Protein AF-W9T566-F1 (afdb_monomer_lite)

Radius of gyration: 17.73 Å; chains: 1; bounding box: 45×54×32 Å

pLDDT: mean 79.08, std 12.51, range [41.81, 97.88]

Secondary structure (DSSP, 8-state):
----HHHHHTTEEEETTEEEE---S---EEEEEEE-TT--EEEEEEEESSS-GGG-HHHHHHHTSTTTT---STTSSGGGT---GGGTTS--PBPTTSSBTT--S-S---

Structure (mmCIF, N/CA/C/O backbone):
data_AF-W9T566-F1
#
_entry.id   AF-W9T566-F1
#
loop_
_atom_site.group_PDB
_atom_site.id
_atom_site.type_symbol
_atom_site.label_atom_id
_atom_site.label_alt_id
_atom_site.label_comp_id
_atom_site.label_asym_id
_atom_site.label_entity_id
_atom_site.label_seq_id
_atom_site.pdbx_PDB_ins_code
_atom_site.Cartn_x
_atom_site.Cartn_y
_atom_site.Cartn_z
_atom_site.occupancy
_atom_site.B_iso_or_equiv
_atom_site.auth_seq_id
_atom_site.auth_comp_id
_atom_site.auth_asym_id
_atom_site.auth_atom_id
_atom_site.pdbx_PDB_model_num
ATOM 1 N N . MET A 1 1 ? -5.569 5.141 3.269 1.00 59.66 1 MET A N 1
ATOM 2 C CA . MET A 1 1 ? -6.502 5.466 4.374 1.00 59.66 1 MET A CA 1
ATOM 3 C C . MET A 1 1 ? -6.022 6.777 4.964 1.00 59.66 1 MET A C 1
ATOM 5 O O . MET A 1 1 ? -4.830 6.848 5.212 1.00 59.66 1 MET A O 1
ATOM 9 N N . SER A 1 2 ? -6.878 7.792 5.104 1.00 67.38 2 SER A N 1
ATOM 10 C CA . SER A 1 2 ? -6.524 9.069 5.744 1.00 67.38 2 SER A CA 1
ATOM 11 C C . SER A 1 2 ? -6.875 9.033 7.233 1.00 67.38 2 SER A C 1
ATOM 13 O O . SER A 1 2 ? -7.862 8.396 7.606 1.00 67.38 2 SER A O 1
ATOM 15 N N . PHE A 1 3 ? -6.088 9.713 8.066 1.00 83.25 3 PHE A N 1
ATOM 16 C CA . PHE A 1 3 ? -6.287 9.786 9.518 1.00 83.25 3 PHE A CA 1
ATOM 17 C C . PHE A 1 3 ? -6.802 11.157 9.950 1.00 83.25 3 PHE A C 1
ATOM 19 O O . PHE A 1 3 ? -6.546 12.158 9.279 1.00 83.25 3 PHE A O 1
ATOM 26 N N . GLU A 1 4 ? -7.510 11.199 11.079 1.00 86.56 4 GLU A N 1
ATOM 27 C CA . GLU A 1 4 ? -7.949 12.462 11.667 1.00 86.56 4 GLU A CA 1
ATOM 28 C C . GLU A 1 4 ? -6.737 13.278 12.157 1.00 86.56 4 GLU A C 1
ATOM 30 O O . GLU A 1 4 ? -5.805 12.702 12.732 1.00 86.56 4 GLU A O 1
ATOM 35 N N . PRO A 1 5 ? -6.724 14.613 11.979 1.00 86.69 5 PRO A N 1
ATOM 36 C CA . PRO A 1 5 ? -5.594 15.452 12.383 1.00 86.69 5 PRO A CA 1
ATOM 37 C C . PRO A 1 5 ? -5.221 15.314 13.864 1.00 86.69 5 PRO A C 1
ATOM 39 O O . PRO A 1 5 ? -4.037 15.313 14.204 1.00 86.69 5 PRO A O 1
ATOM 42 N N . ASP A 1 6 ? -6.216 15.156 14.739 1.00 89.94 6 ASP A N 1
ATOM 43 C CA . ASP A 1 6 ? -6.002 15.018 16.181 1.00 89.94 6 ASP A CA 1
ATOM 44 C C . ASP A 1 6 ? -5.288 13.701 16.536 1.00 89.94 6 ASP A C 1
ATOM 46 O O . ASP A 1 6 ? -4.401 13.694 17.392 1.00 89.94 6 ASP A O 1
ATOM 50 N N . ASP A 1 7 ? -5.592 12.605 15.832 1.00 88.00 7 ASP A N 1
ATOM 51 C CA . ASP A 1 7 ? -4.938 11.299 16.018 1.00 88.00 7 ASP A CA 1
ATOM 52 C C . ASP A 1 7 ? -3.472 11.331 15.553 1.00 88.00 7 ASP A C 1
ATOM 54 O O . ASP A 1 7 ? -2.584 10.729 16.170 1.00 88.00 7 ASP A O 1
ATOM 58 N N . ILE A 1 8 ? -3.196 12.091 14.487 1.00 84.19 8 ILE A N 1
ATOM 59 C CA . ILE A 1 8 ? -1.837 12.347 13.996 1.00 84.19 8 ILE A CA 1
ATOM 60 C C . ILE A 1 8 ? -1.030 13.113 15.051 1.00 84.19 8 ILE A C 1
ATOM 62 O O . ILE A 1 8 ? 0.086 12.711 15.383 1.00 84.19 8 ILE A O 1
ATOM 66 N N . VAL A 1 9 ? -1.594 14.191 15.611 1.00 88.56 9 VAL A N 1
ATOM 67 C CA . VAL A 1 9 ? -0.947 14.997 16.663 1.00 88.56 9 VAL A CA 1
ATOM 68 C C . VAL A 1 9 ? -0.731 14.179 17.937 1.00 88.56 9 VAL A C 1
ATOM 70 O O . VAL A 1 9 ? 0.319 14.290 18.571 1.00 88.56 9 VAL A O 1
ATOM 73 N N . ALA A 1 10 ? -1.686 13.319 18.292 1.00 89.81 10 ALA A N 1
ATOM 74 C CA . ALA A 1 10 ? -1.564 12.391 19.411 1.00 89.81 10 ALA A CA 1
ATOM 75 C C . ALA A 1 10 ? -0.530 11.272 19.168 1.00 89.81 10 ALA A C 1
ATOM 77 O O . ALA A 1 10 ? -0.161 10.560 20.106 1.00 89.81 10 ALA A O 1
ATOM 78 N N . GLY A 1 11 ? -0.054 11.104 17.929 1.00 87.25 11 GLY A N 1
ATOM 79 C CA . GLY A 1 11 ? 0.953 10.115 17.555 1.00 87.25 11 GLY A CA 1
ATOM 80 C C . GLY A 1 11 ? 0.427 8.678 17.511 1.00 87.25 11 GLY A C 1
ATOM 81 O O . GLY A 1 11 ? 1.221 7.736 17.578 1.00 87.25 11 GLY A O 1
ATOM 82 N N . LYS A 1 12 ? -0.893 8.474 17.420 1.00 91.25 12 LYS A N 1
ATOM 83 C CA . LYS A 1 12 ? -1.522 7.148 17.439 1.00 91.25 12 LYS A CA 1
ATOM 84 C C . LYS A 1 12 ? -2.768 7.134 16.560 1.00 91.25 12 LYS A C 1
ATOM 86 O O . LYS A 1 12 ? -3.700 7.882 16.810 1.00 91.25 12 LYS A O 1
ATOM 91 N N . VAL A 1 13 ? -2.805 6.230 15.585 1.00 89.06 13 VAL A N 1
ATOM 92 C CA . VAL A 1 13 ? -3.872 6.141 14.578 1.00 89.06 13 VAL A CA 1
ATOM 93 C C . VAL A 1 13 ? -4.551 4.777 14.585 1.00 89.06 13 VAL A C 1
ATOM 95 O O . VAL A 1 13 ? -3.942 3.761 14.938 1.00 89.06 13 VAL A O 1
ATOM 98 N N . PHE A 1 14 ? -5.827 4.739 14.202 1.00 89.50 14 PHE A N 1
ATOM 99 C CA . PHE A 1 14 ? -6.548 3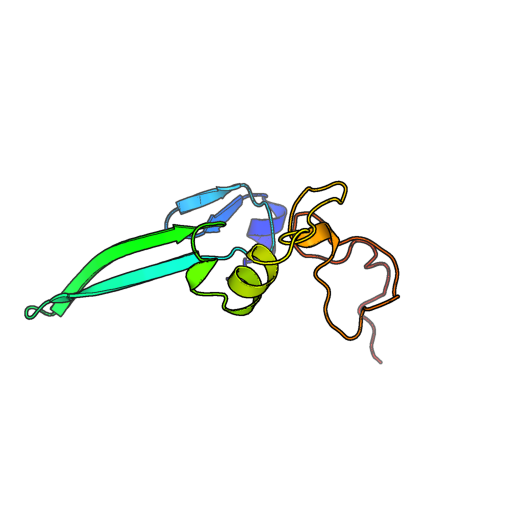.487 13.999 1.00 89.50 14 PHE A CA 1
ATOM 100 C C . PHE A 1 14 ? -6.346 2.999 12.567 1.00 89.50 14 PHE A C 1
ATOM 102 O O . PHE A 1 14 ? -6.825 3.609 11.615 1.00 89.50 14 PHE A O 1
ATOM 109 N N . TYR A 1 15 ? -5.637 1.887 12.413 1.00 87.19 15 TYR A N 1
ATOM 110 C CA . TYR A 1 15 ? -5.224 1.368 11.120 1.00 87.19 15 TYR A CA 1
ATOM 111 C C . TYR A 1 15 ? -5.376 -0.151 11.103 1.00 87.19 15 TYR A C 1
ATOM 113 O O . TYR A 1 15 ? -4.839 -0.851 11.958 1.00 87.19 15 TYR A O 1
ATOM 121 N N . ASN A 1 16 ? -6.135 -0.663 10.130 1.00 86.88 16 ASN A N 1
ATOM 122 C CA . ASN A 1 16 ? -6.425 -2.091 9.979 1.00 86.88 16 ASN A CA 1
ATOM 123 C C . ASN A 1 16 ? -6.922 -2.773 11.259 1.00 86.88 16 ASN A C 1
ATOM 125 O O . ASN A 1 16 ? -6.343 -3.744 11.746 1.00 86.88 16 ASN A O 1
ATOM 129 N N . TYR A 1 17 ? -8.033 -2.260 11.784 1.00 87.81 17 TYR A N 1
ATOM 130 C CA . TYR A 1 17 ? -8.765 -2.840 12.917 1.00 87.81 17 TYR A CA 1
ATOM 131 C C . TYR A 1 17 ? -8.015 -2.819 14.255 1.00 87.81 17 TYR A C 1
ATOM 133 O O . TYR A 1 17 ? -8.486 -3.399 15.233 1.00 87.81 17 TYR A O 1
ATOM 141 N N . VAL A 1 18 ? -6.878 -2.123 14.336 1.00 88.75 18 VAL A N 1
ATOM 142 C CA . VAL A 1 18 ? -6.102 -1.978 15.566 1.00 88.75 18 VAL A CA 1
ATOM 143 C C . VAL A 1 18 ? -5.514 -0.574 15.676 1.00 88.75 18 VAL A C 1
ATOM 145 O O . VAL A 1 18 ? -5.216 0.094 14.689 1.00 88.75 18 VAL A O 1
ATOM 148 N N . TRP A 1 19 ? -5.347 -0.103 16.907 1.00 90.81 19 TRP A N 1
ATOM 149 C CA . TRP A 1 19 ? -4.641 1.143 17.166 1.00 90.81 19 TRP A CA 1
ATOM 150 C C . TRP A 1 19 ? -3.127 0.937 17.113 1.00 90.81 19 TRP A C 1
ATOM 152 O O . TRP A 1 19 ? -2.604 0.074 17.819 1.00 90.81 19 TRP A O 1
ATOM 162 N N . GLN A 1 20 ? -2.419 1.764 16.346 1.00 86.44 20 GLN A N 1
ATOM 163 C CA . GLN A 1 20 ? -0.968 1.676 16.159 1.00 86.44 20 GLN A CA 1
ATOM 164 C C . GLN A 1 20 ? -0.300 3.054 16.281 1.00 86.44 20 GLN A C 1
ATOM 166 O O . GLN A 1 20 ? -0.976 4.072 16.116 1.00 86.44 20 GLN A O 1
ATOM 171 N N . PRO A 1 21 ? 1.010 3.121 16.590 1.00 86.81 21 PRO A N 1
ATOM 172 C CA . PRO A 1 21 ? 1.757 4.371 16.517 1.00 86.81 21 PRO A CA 1
ATOM 173 C C . PRO A 1 21 ? 1.630 5.000 15.131 1.00 86.81 21 PRO A C 1
ATOM 175 O O . PRO A 1 21 ? 1.695 4.305 14.116 1.00 86.81 21 PRO A O 1
ATOM 178 N N . PHE A 1 22 ? 1.455 6.316 15.094 1.00 83.38 22 PHE A N 1
ATOM 179 C CA . PHE A 1 22 ? 1.482 7.056 13.845 1.00 83.38 22 PHE A CA 1
ATOM 180 C C . PHE A 1 22 ? 2.887 6.993 13.248 1.00 83.38 22 PHE A C 1
ATOM 182 O O . PHE A 1 22 ? 3.860 7.413 13.874 1.00 83.38 22 PHE A O 1
ATOM 189 N N . VAL A 1 23 ? 2.973 6.472 12.028 1.00 76.44 23 VAL A N 1
ATOM 190 C CA . VAL A 1 23 ? 4.205 6.469 11.233 1.00 76.44 23 VAL A CA 1
ATOM 191 C C . VAL A 1 23 ? 4.049 7.354 10.001 1.00 76.44 23 VAL A C 1
ATOM 193 O O . VAL A 1 23 ? 4.969 8.104 9.684 1.00 76.44 23 VAL A O 1
ATOM 196 N N . CYS A 1 24 ? 2.868 7.329 9.362 1.00 74.81 24 CYS A N 1
ATOM 197 C CA . CYS A 1 24 ? 2.536 8.169 8.222 1.00 74.81 24 CYS A CA 1
ATOM 198 C C . CYS A 1 24 ? 1.059 8.442 8.004 1.00 74.81 24 CYS A C 1
ATOM 200 O O . CYS A 1 24 ? 0.207 7.749 8.546 1.00 74.81 24 CYS A O 1
ATOM 202 N N . GLU A 1 25 ? 0.775 9.485 7.220 1.00 73.44 25 GLU A N 1
ATOM 203 C CA . GLU A 1 25 ? -0.575 9.928 6.865 1.00 73.44 25 GLU A CA 1
ATOM 204 C C . GLU A 1 25 ? -1.293 8.967 5.933 1.00 73.44 25 GLU A C 1
ATOM 206 O O . GLU A 1 25 ? -2.517 8.869 5.974 1.00 73.44 25 GLU A O 1
ATOM 211 N N . GLU A 1 26 ? -0.526 8.249 5.115 1.00 70.81 26 GLU A N 1
ATOM 212 C CA . GLU A 1 26 ? -1.045 7.265 4.185 1.00 70.81 26 GLU A CA 1
ATOM 213 C C . GLU A 1 26 ? -0.406 5.906 4.426 1.00 70.81 26 GLU A C 1
ATOM 215 O O . GLU A 1 26 ? 0.734 5.648 4.041 1.00 70.81 26 GLU A O 1
ATOM 220 N N . LEU A 1 27 ? -1.184 5.010 5.030 1.00 76.06 27 LEU A N 1
ATOM 221 C CA . LEU A 1 27 ? -0.798 3.619 5.212 1.00 76.06 27 LEU A CA 1
ATOM 222 C C . LEU A 1 27 ? -1.505 2.699 4.207 1.00 76.06 27 LEU A C 1
ATOM 224 O O . LEU A 1 27 ? -2.718 2.803 3.979 1.00 76.06 27 LEU A O 1
ATOM 228 N N . SER A 1 28 ? -0.720 1.801 3.605 1.00 78.75 28 SER A N 1
ATOM 229 C CA . SER A 1 28 ? -1.139 0.869 2.558 1.00 78.75 28 SER A CA 1
ATOM 230 C C . SER A 1 28 ? -1.626 -0.455 3.137 1.00 78.75 28 SER A C 1
ATOM 232 O O . SER A 1 28 ? -0.913 -1.142 3.858 1.00 78.75 28 SER A O 1
ATOM 234 N N . GLY A 1 29 ? -2.820 -0.890 2.764 1.00 83.62 29 GLY A N 1
ATOM 235 C CA . GLY A 1 29 ? -3.294 -2.210 3.148 1.00 83.62 29 GLY A CA 1
ATOM 236 C C . GLY A 1 29 ? -4.449 -2.655 2.283 1.00 83.62 29 GLY A C 1
ATOM 237 O O . GLY A 1 29 ? -5.145 -1.836 1.681 1.00 83.62 29 GLY A O 1
ATOM 238 N N . PHE A 1 30 ? -4.649 -3.962 2.229 1.00 86.88 30 PHE A N 1
ATOM 239 C CA . PHE A 1 30 ? -5.850 -4.534 1.651 1.00 86.88 30 PHE A CA 1
ATOM 240 C C . PHE A 1 30 ? -6.334 -5.690 2.508 1.00 86.88 30 PHE A C 1
ATOM 242 O O . PHE A 1 30 ? -5.569 -6.337 3.228 1.00 86.88 30 PHE A O 1
ATOM 249 N N . SER A 1 31 ? -7.633 -5.925 2.417 1.00 91.06 31 SER A N 1
ATOM 250 C CA . SER A 1 31 ? -8.341 -6.912 3.210 1.00 91.06 31 SER A CA 1
ATOM 251 C C . SER A 1 31 ? -9.293 -7.660 2.296 1.00 91.06 31 SER A C 1
ATOM 253 O O . SER A 1 31 ? -9.949 -7.058 1.445 1.00 91.06 31 SER A O 1
ATOM 255 N N . VAL A 1 32 ? -9.362 -8.973 2.470 1.00 92.25 32 VAL A N 1
ATOM 256 C CA . VAL A 1 32 ? -10.292 -9.843 1.758 1.00 92.25 32 VAL A CA 1
ATOM 257 C C . VAL A 1 32 ? -11.370 -10.275 2.735 1.00 92.25 32 VAL A C 1
ATOM 259 O O . VAL A 1 32 ? -11.079 -10.780 3.824 1.00 92.25 32 VAL A O 1
ATOM 262 N N . PHE A 1 33 ? -12.616 -10.070 2.318 1.00 95.56 33 PHE A N 1
ATOM 263 C CA . PHE A 1 33 ? -13.797 -10.485 3.055 1.00 95.56 33 PHE A CA 1
ATOM 264 C C . PHE A 1 33 ? -14.539 -11.556 2.277 1.00 95.56 33 PHE A C 1
ATOM 266 O O . PHE A 1 33 ? -14.760 -11.418 1.073 1.00 95.56 33 PHE A O 1
ATOM 273 N N . LEU A 1 34 ? -14.952 -12.598 2.984 1.00 97.00 34 LEU A N 1
ATOM 274 C CA . LEU A 1 34 ? -15.851 -13.615 2.467 1.00 97.00 34 LEU A CA 1
ATOM 275 C C . LEU A 1 34 ? -17.232 -13.381 3.073 1.00 97.00 34 LEU A C 1
ATOM 277 O O . LEU A 1 34 ? -17.344 -13.223 4.285 1.00 97.00 34 LEU A O 1
ATOM 281 N N . ARG A 1 35 ? -18.272 -13.375 2.239 1.00 97.44 35 ARG A N 1
ATOM 282 C CA . ARG A 1 35 ? -19.662 -13.461 2.692 1.00 97.44 35 ARG A CA 1
ATOM 283 C C . ARG A 1 35 ? -20.165 -14.875 2.431 1.00 97.44 35 ARG A C 1
ATOM 285 O O . ARG A 1 35 ? -20.017 -15.346 1.304 1.00 97.44 35 ARG A O 1
ATOM 292 N N . ASP A 1 36 ? -20.733 -15.528 3.435 1.00 97.50 36 ASP A N 1
ATOM 293 C CA . ASP A 1 36 ? -21.328 -16.857 3.265 1.00 97.50 36 ASP A CA 1
ATOM 294 C C . ASP A 1 36 ? -22.793 -16.801 2.788 1.00 97.50 36 ASP A C 1
ATOM 296 O O . ASP A 1 36 ? -23.350 -15.735 2.509 1.00 97.50 36 ASP A O 1
ATOM 300 N N . GLU A 1 37 ? -23.421 -17.972 2.661 1.00 97.69 37 GLU A N 1
ATOM 301 C CA . GLU A 1 37 ? -24.819 -18.105 2.236 1.00 97.69 3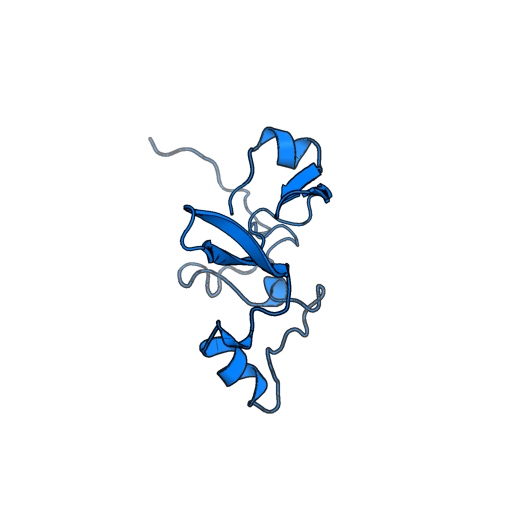7 GLU A CA 1
ATOM 302 C C . GLU A 1 37 ? -25.821 -17.601 3.288 1.00 97.69 37 GLU A C 1
ATO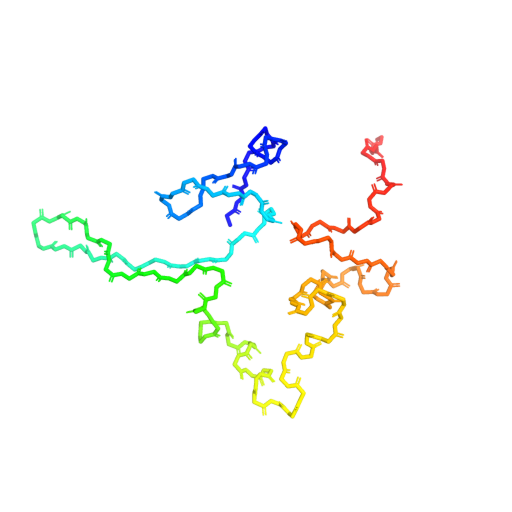M 304 O O . GLU A 1 37 ? -26.942 -17.228 2.938 1.00 97.69 37 GLU A O 1
ATOM 309 N N . GLN A 1 38 ? -25.433 -17.579 4.568 1.00 97.88 38 GLN A N 1
ATOM 310 C CA . GLN A 1 38 ? -26.242 -17.053 5.671 1.00 97.88 38 GLN A CA 1
ATOM 311 C C . GLN A 1 38 ? -26.156 -15.519 5.761 1.00 97.88 38 GLN A C 1
ATOM 313 O O . GLN A 1 38 ? -26.996 -14.882 6.397 1.00 97.88 38 GLN A O 1
ATOM 318 N N . GLY A 1 39 ? -25.191 -14.921 5.060 1.00 97.00 39 GLY A N 1
ATOM 319 C CA . GLY A 1 39 ? -24.955 -13.487 5.003 1.00 97.00 39 GLY A CA 1
ATOM 320 C C . GLY A 1 39 ? -23.899 -12.993 5.991 1.00 97.00 39 GLY A C 1
ATOM 321 O O . GLY A 1 39 ? -23.651 -11.781 6.002 1.00 97.00 39 GLY A O 1
ATOM 322 N N . ASP A 1 40 ? -23.266 -13.889 6.753 1.00 97.88 40 ASP A N 1
ATOM 323 C CA . ASP A 1 40 ? -22.185 -13.568 7.684 1.00 97.88 40 ASP A CA 1
ATOM 324 C C . ASP A 1 40 ? -20.928 -13.146 6.912 1.00 97.88 40 ASP A C 1
ATOM 326 O O . ASP A 1 40 ? -20.653 -13.628 5.810 1.00 97.88 40 ASP A O 1
ATOM 330 N N . ILE A 1 41 ? -20.169 -12.197 7.472 1.00 96.44 41 ILE A N 1
ATOM 331 C CA . ILE A 1 41 ? -18.964 -11.634 6.849 1.00 96.44 41 ILE A CA 1
ATOM 332 C C . ILE A 1 41 ? -17.736 -12.046 7.658 1.00 96.44 41 ILE A C 1
ATOM 334 O O . ILE A 1 41 ? -17.611 -11.708 8.834 1.00 96.44 41 ILE A O 1
ATOM 338 N N . PHE A 1 42 ? -16.792 -12.706 6.995 1.00 96.06 42 PHE A N 1
ATOM 339 C CA . PHE A 1 42 ? -15.535 -13.173 7.566 1.00 96.06 42 PHE A CA 1
ATOM 340 C C . PHE A 1 42 ? -14.366 -12.372 7.012 1.00 96.06 42 PHE A C 1
ATOM 342 O O . PHE A 1 42 ? -14.280 -12.123 5.810 1.00 96.06 42 PHE A O 1
ATOM 349 N N . HIS A 1 43 ? -13.427 -12.016 7.885 1.00 93.88 43 HIS A N 1
ATOM 350 C CA . HIS A 1 43 ? -12.155 -11.420 7.499 1.00 93.88 43 HIS A CA 1
ATOM 351 C C . HIS A 1 43 ? -11.125 -12.533 7.282 1.00 93.88 43 HIS A C 1
ATOM 353 O O . HIS A 1 43 ? -10.637 -13.125 8.242 1.00 93.88 43 HIS A O 1
ATOM 359 N N . THR A 1 44 ? -10.843 -12.871 6.023 1.00 95.00 44 THR A N 1
ATOM 360 C CA . THR A 1 44 ? -10.098 -14.098 5.684 1.00 95.00 44 THR A CA 1
ATOM 361 C C . THR A 1 44 ? -8.627 -13.858 5.376 1.00 95.00 44 THR A C 1
ATOM 363 O O . THR A 1 44 ? -7.824 -14.782 5.472 1.00 95.00 44 THR A O 1
ATOM 366 N N . PHE A 1 45 ? -8.265 -12.639 4.979 1.00 91.19 45 PHE A N 1
ATOM 367 C CA . PHE A 1 45 ? -6.886 -12.264 4.686 1.00 91.19 45 PHE A CA 1
ATOM 368 C C . PHE A 1 45 ? -6.707 -10.752 4.785 1.00 91.19 45 PHE A C 1
ATOM 370 O O . PHE A 1 45 ? -7.607 -9.999 4.414 1.00 91.19 45 PHE A O 1
ATOM 377 N N . SER A 1 46 ? -5.517 -10.323 5.197 1.00 90.12 46 SER A N 1
ATOM 378 C CA . SER A 1 46 ? -5.042 -8.963 4.974 1.00 90.12 46 SER A CA 1
ATOM 379 C C . SER A 1 46 ? -3.529 -8.888 4.871 1.00 90.12 46 SER A C 1
ATOM 381 O O . SER A 1 46 ? -2.820 -9.692 5.475 1.00 90.12 46 SER A O 1
ATOM 383 N N . ALA A 1 47 ? -3.061 -7.844 4.193 1.00 85.62 47 ALA A N 1
ATOM 384 C CA . ALA A 1 47 ? -1.679 -7.385 4.237 1.00 85.62 47 ALA A CA 1
ATOM 385 C C . ALA A 1 47 ? -1.635 -5.889 4.586 1.00 85.62 47 ALA A C 1
ATOM 387 O O . ALA A 1 47 ? -2.503 -5.125 4.152 1.00 85.62 47 ALA A O 1
ATOM 388 N N . TYR A 1 48 ? -0.642 -5.481 5.384 1.00 83.38 48 TYR A N 1
ATOM 389 C CA . TYR A 1 48 ? -0.544 -4.149 5.989 1.00 83.38 48 TYR A CA 1
ATOM 390 C C . TYR A 1 48 ? 0.882 -3.612 5.888 1.00 83.38 48 TYR A C 1
ATOM 392 O O . TYR A 1 48 ? 1.821 -4.283 6.311 1.00 83.38 48 TYR A O 1
ATOM 400 N N . GLY A 1 49 ? 1.054 -2.396 5.370 1.00 73.25 49 GLY A N 1
ATOM 401 C CA . GLY A 1 49 ? 2.349 -1.741 5.146 1.00 73.25 49 GLY A CA 1
ATOM 402 C C . GLY A 1 49 ? 3.190 -2.391 4.036 1.00 73.25 49 GLY A C 1
ATOM 403 O O . GLY A 1 49 ? 3.785 -1.692 3.222 1.00 73.25 49 GLY A O 1
ATOM 404 N N . ARG A 1 50 ? 3.212 -3.727 3.990 1.00 73.44 50 ARG A N 1
ATOM 405 C CA . ARG A 1 50 ? 3.891 -4.623 3.043 1.00 73.44 50 ARG A CA 1
ATOM 406 C C . ARG A 1 50 ? 2.960 -5.801 2.704 1.00 73.44 50 ARG A C 1
ATOM 408 O O . ARG A 1 50 ? 2.014 -6.068 3.443 1.00 73.44 50 ARG A O 1
ATOM 415 N N . GLY A 1 51 ? 3.254 -6.533 1.633 1.00 74.19 51 GLY A N 1
ATOM 416 C CA . GLY A 1 51 ? 2.504 -7.696 1.133 1.00 74.19 51 GLY A CA 1
ATOM 417 C C . GLY A 1 51 ? 1.429 -7.377 0.084 1.00 74.19 51 GLY A C 1
ATOM 418 O O . GLY A 1 51 ? 0.594 -8.231 -0.196 1.00 74.19 51 GLY A O 1
ATOM 419 N N . ALA A 1 52 ? 1.415 -6.152 -0.453 1.00 77.75 52 ALA A N 1
ATOM 420 C CA . ALA A 1 52 ? 0.522 -5.699 -1.531 1.00 77.75 52 ALA A CA 1
ATOM 421 C C . ALA A 1 52 ? 1.259 -5.456 -2.856 1.00 77.75 52 ALA A C 1
ATOM 423 O O . ALA A 1 52 ? 0.657 -5.044 -3.845 1.00 77.75 52 ALA A O 1
ATOM 424 N N . GLU A 1 53 ? 2.563 -5.699 -2.867 1.00 75.44 53 GLU A N 1
ATOM 425 C CA . GLU A 1 53 ? 3.474 -5.555 -3.988 1.00 75.44 53 GLU A CA 1
ATOM 426 C C . GLU A 1 53 ? 2.946 -6.242 -5.247 1.00 75.44 53 GLU A C 1
ATOM 428 O O . GLU A 1 53 ? 2.954 -5.633 -6.312 1.00 75.44 53 GLU A O 1
ATOM 433 N N . GLU A 1 54 ? 2.416 -7.462 -5.123 1.00 69.56 54 GLU A N 1
ATOM 434 C CA . GLU A 1 54 ? 1.865 -8.220 -6.248 1.00 69.56 54 GLU A CA 1
ATOM 435 C C . GLU A 1 54 ? 0.614 -7.570 -6.861 1.00 69.56 54 GLU A C 1
ATOM 437 O O . GLU A 1 54 ? 0.318 -7.786 -8.036 1.00 69.56 54 GLU A O 1
ATOM 442 N N . LEU A 1 55 ? -0.112 -6.751 -6.091 1.00 67.81 55 LEU A N 1
ATOM 443 C CA . LEU A 1 55 ? -1.268 -5.983 -6.566 1.00 67.81 55 LEU A CA 1
ATOM 444 C C . LEU A 1 55 ? -0.857 -4.639 -7.183 1.00 67.81 55 LEU A C 1
ATOM 446 O O . LEU A 1 55 ? -1.609 -4.044 -7.957 1.00 67.81 55 LEU A O 1
ATOM 450 N N . LEU A 1 56 ? 0.348 -4.162 -6.871 1.00 70.88 56 LEU A N 1
ATOM 451 C CA . LEU A 1 56 ? 0.934 -2.954 -7.428 1.00 70.88 56 LEU A CA 1
ATOM 452 C C . LEU A 1 56 ? 1.758 -3.336 -8.661 1.00 70.88 56 LEU A C 1
ATOM 454 O O . LEU A 1 56 ? 2.974 -3.471 -8.593 1.00 70.88 56 LEU A O 1
ATOM 458 N N . GLY A 1 57 ? 1.108 -3.492 -9.818 1.00 74.88 57 GLY A N 1
ATOM 459 C CA . GLY A 1 57 ? 1.763 -3.967 -11.050 1.00 74.88 57 GLY A CA 1
ATOM 460 C C . GLY A 1 57 ? 3.057 -3.224 -11.440 1.00 74.88 57 GLY A C 1
ATOM 461 O O . GLY A 1 57 ? 3.969 -3.828 -12.000 1.00 74.88 57 GLY A O 1
ATOM 462 N N . THR A 1 58 ? 3.193 -1.941 -11.086 1.00 76.44 58 THR A N 1
ATOM 463 C CA . THR A 1 58 ? 4.435 -1.168 -11.285 1.00 76.44 58 THR A CA 1
ATOM 464 C C . THR A 1 58 ? 5.580 -1.625 -10.372 1.00 76.44 58 THR A C 1
ATOM 466 O O . THR A 1 58 ? 6.735 -1.574 -10.771 1.00 76.44 58 THR A O 1
ATOM 469 N N . TYR A 1 59 ? 5.291 -2.093 -9.161 1.00 76.00 59 TYR A N 1
ATOM 470 C CA . TYR A 1 59 ? 6.301 -2.497 -8.178 1.00 76.00 59 TYR A CA 1
ATOM 471 C C . TYR A 1 59 ? 6.912 -3.837 -8.551 1.00 76.00 59 TYR A C 1
ATOM 473 O O . TYR A 1 59 ? 8.133 -3.959 -8.573 1.00 76.00 59 TYR A O 1
ATOM 481 N N . VAL A 1 60 ? 6.071 -4.791 -8.958 1.00 80.69 60 VAL A N 1
ATOM 482 C CA . VAL A 1 60 ? 6.532 -6.058 -9.539 1.00 80.69 60 VAL A CA 1
ATOM 483 C C . VAL A 1 60 ? 7.451 -5.791 -10.733 1.00 80.69 60 VAL A C 1
ATOM 485 O O . VAL A 1 60 ? 8.491 -6.427 -10.873 1.00 80.69 60 VAL A O 1
ATOM 488 N N . LEU A 1 61 ? 7.106 -4.811 -11.578 1.00 79.56 61 LEU A N 1
ATOM 489 C CA . LEU A 1 61 ? 7.951 -4.413 -12.702 1.00 79.56 61 LEU A CA 1
ATOM 490 C C . LEU A 1 61 ? 9.315 -3.862 -12.255 1.00 79.56 61 LEU A C 1
ATOM 492 O O . LEU A 1 61 ? 10.327 -4.231 -12.849 1.00 79.56 61 LEU A O 1
ATOM 496 N N . LEU A 1 62 ? 9.360 -3.012 -11.225 1.00 84.44 62 LEU A N 1
ATOM 497 C CA . LEU A 1 62 ? 10.608 -2.450 -10.694 1.00 84.44 62 LEU A CA 1
ATOM 498 C C . LEU A 1 62 ? 11.485 -3.511 -10.014 1.00 84.44 62 LEU A C 1
ATOM 500 O O . LEU A 1 62 ? 12.697 -3.509 -10.224 1.00 84.44 62 LEU A O 1
ATOM 504 N N . ASP A 1 63 ? 10.894 -4.456 -9.280 1.00 83.69 63 ASP A N 1
ATOM 505 C CA . ASP A 1 63 ? 11.610 -5.562 -8.622 1.00 83.69 63 ASP A CA 1
ATOM 506 C C . ASP A 1 63 ? 12.338 -6.476 -9.614 1.00 83.69 63 ASP A C 1
ATOM 508 O O . ASP A 1 63 ? 13.371 -7.058 -9.289 1.00 83.69 63 ASP A O 1
ATOM 512 N N . MET A 1 64 ? 11.823 -6.584 -10.840 1.00 81.88 64 MET A N 1
ATOM 513 C CA . MET A 1 64 ? 12.472 -7.335 -11.917 1.00 81.88 64 MET A CA 1
ATOM 514 C C . MET A 1 64 ? 13.682 -6.605 -12.519 1.00 81.88 64 MET A C 1
ATOM 516 O O . MET A 1 64 ? 14.428 -7.197 -13.301 1.00 81.88 64 MET A O 1
ATOM 520 N N . THR A 1 65 ? 13.895 -5.327 -12.192 1.00 87.50 65 THR A N 1
ATOM 521 C CA . THR A 1 65 ? 15.059 -4.570 -12.666 1.00 87.50 65 THR A CA 1
ATOM 522 C C . THR A 1 65 ? 16.278 -4.809 -11.762 1.00 87.50 65 THR A C 1
ATOM 524 O O . THR A 1 65 ? 16.117 -5.037 -10.565 1.00 87.50 65 THR A O 1
ATOM 527 N N . PRO A 1 66 ? 17.523 -4.705 -12.273 1.00 91.56 66 PRO A N 1
ATOM 528 C CA . PRO A 1 66 ? 18.733 -4.935 -11.469 1.00 91.56 66 PRO A CA 1
ATOM 529 C C . PRO A 1 66 ? 18.877 -4.048 -10.223 1.00 91.56 66 PRO A C 1
ATOM 531 O O . PRO A 1 66 ? 19.604 -4.406 -9.301 1.00 91.56 66 PRO A O 1
ATOM 534 N N . HIS A 1 67 ? 18.208 -2.893 -10.199 1.00 85.38 67 HIS A N 1
ATOM 535 C CA . HIS A 1 67 ? 18.226 -1.958 -9.072 1.00 85.38 67 HIS A CA 1
ATOM 536 C C . HIS A 1 67 ? 17.000 -2.095 -8.154 1.00 85.38 67 HIS A C 1
ATOM 538 O O . HIS A 1 67 ? 16.877 -1.340 -7.187 1.00 85.38 67 HIS A O 1
ATOM 544 N N . GLY A 1 68 ? 16.103 -3.048 -8.436 1.00 87.44 68 GLY A N 1
ATOM 545 C CA . GLY A 1 68 ? 14.837 -3.206 -7.732 1.00 87.44 68 GLY A CA 1
ATOM 546 C C . GLY A 1 68 ? 14.055 -1.891 -7.695 1.00 87.44 68 GLY A C 1
ATOM 547 O O . GLY A 1 68 ? 13.968 -1.161 -8.681 1.00 87.44 68 GLY A O 1
ATOM 548 N N . ARG A 1 69 ? 13.548 -1.540 -6.513 1.00 84.06 69 ARG A N 1
ATOM 549 C CA . ARG A 1 69 ? 12.821 -0.280 -6.266 1.00 84.06 69 ARG A CA 1
ATOM 550 C C . ARG A 1 69 ? 13.718 0.935 -6.048 1.00 84.06 69 ARG A C 1
ATOM 552 O O . ARG A 1 69 ? 13.197 2.028 -5.876 1.00 84.06 69 ARG A O 1
ATOM 559 N N . ASN A 1 70 ? 15.042 0.767 -6.041 1.00 84.12 70 ASN A N 1
ATOM 560 C CA . ASN A 1 70 ? 16.005 1.851 -5.829 1.00 84.12 70 ASN A CA 1
ATOM 561 C C . ASN A 1 70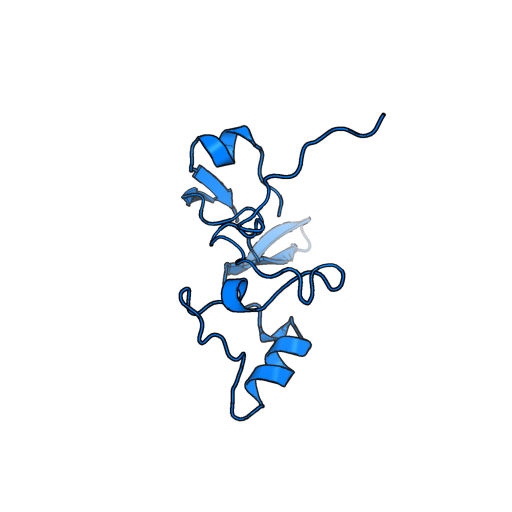 ? 15.773 2.667 -4.527 1.00 84.12 70 ASN A C 1
ATOM 563 O O . ASN A 1 70 ? 16.018 3.872 -4.485 1.00 84.12 70 ASN A O 1
ATOM 567 N N . GLU A 1 71 ? 15.319 2.004 -3.455 1.00 85.06 71 GLU A N 1
ATOM 568 C CA . GLU A 1 71 ? 15.098 2.547 -2.097 1.00 85.06 71 GLU A CA 1
ATOM 569 C C . GLU A 1 71 ? 16.438 2.693 -1.334 1.00 85.06 71 GLU A C 1
ATOM 571 O O . GLU A 1 71 ? 16.701 2.048 -0.320 1.00 85.06 71 GLU A O 1
ATOM 576 N N . ASN A 1 72 ? 17.345 3.500 -1.890 1.00 84.81 72 ASN A N 1
ATOM 577 C CA . ASN A 1 72 ? 18.721 3.678 -1.405 1.00 84.81 72 ASN A CA 1
ATOM 578 C C . ASN A 1 72 ? 18.936 5.002 -0.649 1.00 84.81 72 ASN A C 1
ATOM 580 O O . ASN A 1 72 ? 20.081 5.395 -0.415 1.00 84.81 72 ASN A O 1
ATOM 584 N N . GLY A 1 73 ? 17.862 5.736 -0.353 1.00 80.38 73 GLY A N 1
ATOM 585 C CA . GLY A 1 73 ? 17.942 6.992 0.380 1.00 80.38 73 GLY A CA 1
ATOM 586 C C . GLY A 1 73 ? 18.027 6.768 1.894 1.00 80.38 73 GLY A C 1
ATOM 587 O O . GLY A 1 73 ? 18.167 5.637 2.356 1.00 80.38 73 GLY A O 1
ATOM 588 N N . PRO A 1 74 ? 18.005 7.851 2.686 1.00 80.62 74 PRO A N 1
ATOM 589 C CA . PRO A 1 74 ? 18.204 7.780 4.131 1.00 80.62 74 PRO A CA 1
ATOM 590 C C . PRO A 1 74 ? 17.154 6.934 4.863 1.00 80.62 74 PRO A C 1
ATOM 592 O O . PRO A 1 74 ? 17.462 6.415 5.935 1.00 80.62 74 PRO A O 1
ATOM 595 N N . ASN A 1 75 ? 15.942 6.802 4.312 1.00 74.19 75 ASN A N 1
ATOM 596 C CA . ASN A 1 75 ? 14.855 6.062 4.952 1.00 74.19 75 ASN A CA 1
ATOM 597 C C . ASN A 1 75 ? 14.797 4.593 4.508 1.00 74.19 75 ASN A C 1
ATOM 599 O O . ASN A 1 75 ? 14.194 3.779 5.205 1.00 74.19 75 ASN A O 1
ATOM 603 N N . HIS A 1 76 ? 15.458 4.240 3.399 1.00 76.50 76 HIS A N 1
ATOM 604 C CA . HIS A 1 76 ? 15.414 2.908 2.793 1.00 76.50 76 HIS A CA 1
ATOM 605 C C . HIS A 1 76 ? 13.982 2.436 2.504 1.00 76.50 76 HIS A C 1
ATOM 607 O O . HIS A 1 76 ? 13.638 1.268 2.694 1.00 76.50 76 HIS A O 1
ATOM 613 N N . ASP A 1 77 ? 13.144 3.371 2.059 1.00 74.94 77 ASP A N 1
ATOM 614 C CA . ASP A 1 77 ? 11.749 3.126 1.717 1.00 74.94 77 ASP A CA 1
ATOM 615 C C . ASP A 1 77 ? 11.269 4.066 0.591 1.00 74.94 77 ASP A C 1
ATOM 617 O O . ASP A 1 77 ? 12.020 4.861 0.017 1.00 74.94 77 ASP A O 1
ATOM 621 N N . LEU A 1 78 ? 9.984 3.970 0.245 1.00 74.88 78 LEU A N 1
ATOM 622 C CA . LEU A 1 78 ? 9.364 4.711 -0.858 1.00 74.88 78 LEU A CA 1
ATOM 623 C C . LEU A 1 78 ? 9.416 6.234 -0.692 1.00 74.88 78 LEU A C 1
ATOM 625 O O . LEU A 1 78 ? 9.376 6.967 -1.686 1.00 74.88 78 LEU A O 1
ATOM 629 N N . THR A 1 79 ? 9.527 6.729 0.541 1.00 74.75 79 THR A N 1
ATOM 630 C CA . THR A 1 79 ? 9.616 8.166 0.817 1.00 74.75 79 THR A CA 1
ATOM 631 C C . THR A 1 79 ? 10.915 8.775 0.290 1.00 74.75 79 THR A C 1
ATOM 633 O O . THR A 1 79 ? 10.998 9.995 0.134 1.00 74.75 79 THR A O 1
ATOM 636 N N . ASP A 1 80 ? 11.904 7.968 -0.095 1.00 76.94 80 ASP A N 1
ATOM 637 C CA . ASP A 1 80 ? 13.162 8.468 -0.644 1.00 76.94 80 ASP A CA 1
ATOM 638 C C . ASP A 1 80 ? 13.010 9.064 -2.053 1.00 76.94 80 ASP A C 1
ATOM 640 O O . ASP A 1 80 ? 13.668 10.057 -2.370 1.00 76.94 80 ASP A O 1
ATOM 644 N N . TRP A 1 81 ? 12.117 8.528 -2.893 1.00 78.56 81 TRP A N 1
ATOM 645 C CA . TRP A 1 81 ? 12.036 8.917 -4.311 1.00 78.56 81 TRP A CA 1
ATOM 646 C C . TRP A 1 81 ? 10.615 9.095 -4.867 1.00 78.56 81 TRP A C 1
ATOM 648 O O . TRP A 1 81 ? 10.451 9.778 -5.881 1.00 78.56 81 TRP A O 1
ATOM 658 N N . VAL A 1 82 ? 9.572 8.552 -4.226 1.00 79.44 82 VAL A N 1
ATOM 659 C CA . VAL A 1 82 ? 8.188 8.701 -4.708 1.00 79.44 82 VAL A CA 1
ATOM 660 C C . VAL A 1 82 ? 7.686 10.118 -4.435 1.00 79.44 82 VAL A C 1
ATOM 662 O O . VAL A 1 82 ? 7.589 10.557 -3.290 1.00 79.44 82 VAL A O 1
ATOM 665 N N . ARG A 1 83 ? 7.340 10.858 -5.490 1.00 76.19 83 ARG A N 1
ATOM 666 C CA . ARG A 1 83 ? 6.750 12.203 -5.408 1.00 76.19 83 ARG A CA 1
ATOM 667 C C . ARG A 1 8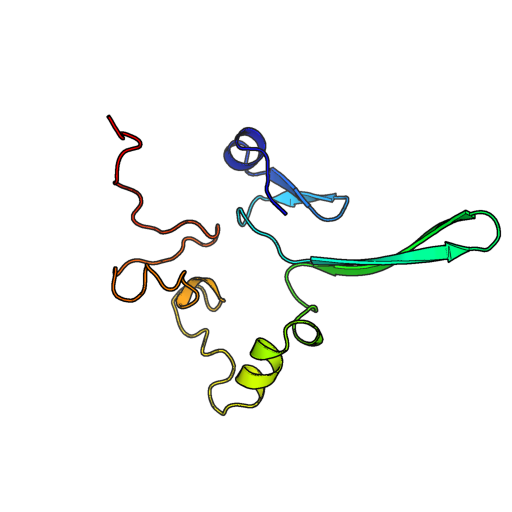3 ? 5.615 12.332 -6.418 1.00 76.19 83 ARG A C 1
ATOM 669 O O . ARG A 1 83 ? 5.604 11.630 -7.432 1.00 76.19 83 ARG A O 1
ATOM 676 N N . HIS A 1 84 ? 4.693 13.260 -6.170 1.00 78.81 84 HIS A N 1
ATOM 677 C CA . HIS A 1 84 ? 3.762 13.693 -7.208 1.00 78.81 84 HIS A CA 1
ATOM 678 C C . HIS A 1 84 ? 4.531 14.312 -8.383 1.00 78.81 84 HIS A C 1
ATOM 680 O O . HIS A 1 84 ? 5.585 14.924 -8.202 1.00 78.81 84 HIS A O 1
ATOM 686 N N . HIS A 1 85 ? 4.008 14.116 -9.592 1.00 82.19 85 HIS A N 1
ATOM 687 C CA . HIS A 1 85 ? 4.669 14.504 -10.838 1.00 82.19 85 HIS A CA 1
ATOM 688 C C . HIS A 1 85 ? 4.979 16.008 -10.921 1.00 82.19 85 HIS A C 1
ATOM 690 O O . HIS A 1 85 ? 6.038 16.401 -11.401 1.00 82.19 85 HIS A O 1
ATOM 696 N N . ASP A 1 86 ? 4.080 16.840 -10.401 1.00 82.81 86 ASP A N 1
ATOM 697 C CA . ASP A 1 86 ? 4.210 18.298 -10.303 1.00 82.81 86 ASP A CA 1
ATOM 698 C C . ASP A 1 86 ? 5.331 18.755 -9.354 1.00 82.81 86 ASP A C 1
ATOM 700 O O . ASP A 1 86 ? 5.740 19.913 -9.390 1.00 82.81 86 ASP A O 1
ATOM 704 N N . ARG A 1 87 ? 5.861 17.848 -8.527 1.00 75.75 87 ARG A N 1
ATOM 705 C CA . ARG A 1 87 ? 6.941 18.111 -7.565 1.00 75.75 87 ARG A CA 1
ATOM 706 C C . ARG A 1 87 ? 8.280 17.526 -7.996 1.00 75.75 87 ARG A C 1
ATOM 708 O O . ARG A 1 87 ? 9.251 17.546 -7.240 1.00 75.75 87 ARG A O 1
ATOM 715 N N . TYR A 1 88 ? 8.378 16.989 -9.207 1.00 82.19 88 TYR A N 1
ATOM 716 C CA . TYR A 1 88 ? 9.668 16.554 -9.727 1.00 82.19 88 TYR A CA 1
ATOM 717 C C . TYR A 1 88 ? 10.606 17.758 -9.872 1.00 82.19 88 TYR A C 1
ATOM 719 O O . TYR A 1 88 ? 10.256 18.778 -10.455 1.00 82.19 88 TYR A O 1
ATOM 727 N N . GLY A 1 89 ? 11.810 17.650 -9.305 1.00 76.38 89 GLY A N 1
ATOM 728 C CA . GLY A 1 89 ? 12.813 18.718 -9.331 1.00 76.38 89 GLY A CA 1
ATOM 729 C C . GLY A 1 89 ? 12.658 19.801 -8.258 1.00 76.38 89 GLY A C 1
ATOM 730 O O . GLY A 1 89 ? 13.534 20.656 -8.166 1.00 76.38 89 GLY A O 1
ATOM 731 N N . SER A 1 90 ? 11.625 19.756 -7.403 1.00 71.62 90 SER A N 1
ATOM 732 C CA . SER A 1 90 ? 11.415 20.769 -6.351 1.00 71.62 90 SER A CA 1
ATOM 733 C C . SER A 1 90 ? 12.442 20.724 -5.210 1.00 71.62 90 SER A C 1
ATOM 735 O O . SER A 1 90 ? 12.416 21.581 -4.331 1.00 71.62 90 SER A O 1
ATOM 737 N N . GLY A 1 91 ? 13.342 19.733 -5.193 1.00 69.56 91 GLY A N 1
ATOM 738 C CA . GLY A 1 91 ? 14.176 19.435 -4.028 1.00 69.56 91 GLY A CA 1
ATOM 739 C C . GLY A 1 91 ? 13.335 19.019 -2.809 1.00 69.56 91 GLY A C 1
ATOM 740 O O . GLY A 1 91 ? 12.105 19.047 -2.840 1.00 69.56 91 GLY A O 1
ATOM 741 N N . GLY A 1 92 ? 14.001 18.605 -1.730 1.00 68.06 92 GLY A N 1
ATOM 742 C CA . GLY A 1 92 ? 13.338 18.178 -0.492 1.00 68.06 92 GLY A CA 1
ATOM 743 C C . GLY A 1 92 ? 12.983 16.685 -0.428 1.00 68.06 92 GLY A C 1
ATOM 744 O O . GLY A 1 92 ? 12.907 15.972 -1.430 1.00 68.06 92 GLY A O 1
ATOM 745 N N . GLY A 1 93 ? 12.814 16.200 0.800 1.00 69.31 93 GLY A N 1
ATOM 746 C CA . GLY A 1 93 ? 12.405 14.834 1.108 1.00 69.31 93 GLY A CA 1
ATOM 747 C C . GLY A 1 93 ? 10.888 14.713 1.243 1.00 69.31 93 GLY A C 1
ATOM 748 O O . GLY A 1 93 ? 10.165 15.707 1.289 1.00 69.31 93 GLY A O 1
ATOM 749 N N . VAL A 1 94 ? 10.399 13.487 1.350 1.00 71.50 94 VAL A N 1
ATOM 750 C CA . VAL A 1 94 ? 9.117 13.199 1.984 1.00 71.50 94 VAL A CA 1
ATOM 751 C C . VAL A 1 94 ? 9.477 12.694 3.366 1.00 71.50 94 VAL A C 1
ATOM 753 O O . VAL A 1 94 ? 10.366 11.860 3.522 1.00 71.50 94 VAL A O 1
ATOM 756 N N . MET A 1 95 ? 8.867 13.291 4.380 1.00 70.75 95 MET A N 1
ATOM 757 C CA . MET A 1 95 ? 8.998 12.815 5.746 1.00 70.75 95 MET A CA 1
ATOM 758 C C . MET A 1 95 ? 8.506 11.361 5.811 1.00 70.75 95 MET A C 1
ATOM 760 O O . MET A 1 95 ? 7.665 10.984 4.991 1.00 70.75 95 MET A O 1
ATOM 764 N N . PRO A 1 96 ? 8.930 10.560 6.809 1.00 64.12 96 PRO A N 1
ATOM 765 C CA . PRO A 1 96 ? 8.412 9.204 7.000 1.00 64.12 96 PRO A CA 1
ATOM 766 C C . PRO A 1 96 ? 6.887 9.161 6.991 1.00 64.12 96 PRO A C 1
ATOM 768 O O . PRO A 1 96 ? 6.304 8.163 6.589 1.00 64.12 96 PRO A O 1
ATOM 771 N N . ASN A 1 97 ? 6.251 10.285 7.354 1.00 65.56 97 ASN A N 1
ATOM 772 C CA . ASN A 1 97 ? 4.816 10.420 7.357 1.00 65.56 97 ASN A CA 1
ATOM 773 C C . ASN A 1 97 ? 4.123 10.664 6.001 1.00 65.56 97 ASN A C 1
ATOM 775 O O . ASN A 1 97 ? 2.910 10.842 5.982 1.00 65.56 97 ASN A O 1
ATOM 779 N N . GLY A 1 98 ? 4.838 10.676 4.878 1.00 62.62 98 GLY A N 1
ATOM 780 C CA . GLY A 1 98 ? 4.256 10.930 3.556 1.00 62.62 98 GLY A CA 1
ATOM 781 C C . GLY A 1 98 ? 4.123 12.416 3.191 1.00 62.62 98 GLY A C 1
ATOM 782 O O . GLY A 1 98 ? 3.948 12.740 2.015 1.00 62.62 98 GLY A O 1
ATOM 783 N N . ARG A 1 99 ? 4.296 13.345 4.145 1.00 70.50 99 ARG A N 1
ATOM 784 C CA . ARG A 1 99 ? 4.278 14.789 3.861 1.00 70.50 99 ARG A CA 1
ATOM 785 C C . ARG A 1 99 ? 5.586 15.259 3.216 1.00 70.50 99 ARG A C 1
ATOM 787 O O . ARG A 1 99 ? 6.658 14.799 3.606 1.00 70.50 99 ARG A O 1
ATOM 794 N N . PRO A 1 100 ? 5.555 16.226 2.284 1.00 70.94 100 PRO A N 1
ATOM 795 C CA . PRO A 1 100 ? 6.771 16.900 1.827 1.00 70.94 100 PRO A CA 1
ATOM 796 C C . PRO A 1 100 ? 7.504 17.587 2.995 1.00 70.94 100 PRO A C 1
ATOM 798 O O . PRO A 1 100 ? 6.890 18.187 3.874 1.00 70.94 100 PRO A O 1
ATOM 801 N N . SER A 1 101 ? 8.836 17.523 2.999 1.00 68.31 101 SER A N 1
ATOM 802 C CA . SER A 1 101 ? 9.673 18.038 4.092 1.00 68.31 101 SER A CA 1
ATOM 803 C C . SER A 1 101 ? 9.770 19.567 4.142 1.00 68.31 101 SER A C 1
ATOM 805 O O . SER A 1 101 ? 10.268 20.107 5.125 1.00 68.31 101 SER A O 1
ATOM 807 N N . SER A 1 102 ? 9.359 20.268 3.081 1.00 63.84 102 SER A N 1
ATOM 808 C CA . SER A 1 102 ? 9.506 21.721 2.926 1.00 63.84 102 SER A CA 1
ATOM 809 C C . SER A 1 102 ? 8.170 22.435 2.736 1.00 63.84 102 SER A C 1
ATOM 811 O O . SER A 1 102 ? 8.056 23.313 1.880 1.00 63.84 102 SER A O 1
ATOM 813 N N . ASP A 1 103 ? 7.148 22.070 3.508 1.00 54.59 103 ASP A N 1
ATOM 814 C CA . ASP A 1 103 ? 5.929 22.877 3.557 1.00 54.59 103 ASP A CA 1
ATOM 815 C C . ASP A 1 103 ? 6.142 24.103 4.463 1.00 54.59 103 ASP A C 1
ATOM 817 O O . ASP A 1 103 ? 5.712 24.169 5.611 1.00 54.59 103 ASP A O 1
ATOM 821 N N . THR A 1 104 ? 6.906 25.070 3.952 1.00 49.72 104 THR A N 1
ATOM 822 C CA . THR A 1 104 ? 6.967 26.445 4.469 1.00 49.72 104 THR A CA 1
ATOM 823 C C . THR A 1 104 ? 6.280 27.393 3.484 1.00 49.72 104 THR A C 1
ATOM 825 O O . THR A 1 104 ? 6.847 28.421 3.115 1.00 49.72 104 THR A O 1
ATOM 828 N N . GLY A 1 105 ? 5.085 27.029 3.002 1.00 47.12 105 GLY A N 1
ATOM 829 C CA . GLY A 1 105 ? 4.379 27.739 1.933 1.00 47.12 105 GLY A CA 1
ATOM 830 C C . GLY A 1 105 ? 2.882 27.922 2.183 1.00 47.12 105 GLY A C 1
ATOM 831 O O . GLY A 1 105 ? 2.080 27.389 1.436 1.00 47.12 105 GLY A O 1
ATOM 832 N N . GLY A 1 106 ? 2.547 28.683 3.232 1.00 41.81 106 GLY A N 1
ATOM 833 C CA . GLY A 1 106 ? 1.308 29.446 3.459 1.00 41.81 106 GLY A CA 1
ATOM 834 C C . GLY A 1 106 ? 0.005 29.022 2.766 1.00 41.81 106 GLY A C 1
ATOM 835 O O . GLY A 1 106 ? -0.202 29.280 1.584 1.00 41.81 106 GLY A O 1
ATOM 836 N N . CYS A 1 107 ? -0.952 28.557 3.570 1.00 48.00 107 CYS A N 1
ATOM 837 C CA . CYS A 1 107 ? -2.379 28.535 3.253 1.00 48.00 107 CYS A CA 1
ATOM 838 C C . CYS A 1 107 ? -2.944 29.963 3.083 1.00 48.00 107 CYS A C 1
ATOM 840 O O . CYS A 1 107 ? -3.649 30.439 3.966 1.00 48.00 107 CYS A O 1
ATOM 842 N N . CYS A 1 108 ? -2.650 30.656 1.984 1.00 51.66 108 CYS A N 1
ATOM 843 C CA . CYS A 1 108 ? -3.332 31.899 1.612 1.00 51.66 108 CYS A CA 1
ATOM 844 C C . CYS A 1 108 ? -3.520 31.944 0.091 1.00 51.66 108 CYS A C 1
ATOM 846 O O . CYS A 1 108 ? -2.574 32.218 -0.644 1.00 51.66 108 CYS A O 1
ATOM 848 N N . HIS A 1 109 ? -4.743 31.700 -0.373 1.00 46.75 109 HIS A N 1
ATOM 849 C CA . HIS A 1 109 ? -5.218 32.240 -1.643 1.00 46.75 109 HIS A CA 1
ATOM 850 C C . HIS A 1 109 ? -6.254 33.314 -1.299 1.00 46.75 109 HIS A C 1
ATOM 852 O O . HIS A 1 109 ? -7.226 33.004 -0.607 1.00 46.75 109 HIS A O 1
ATOM 858 N N . ASP A 1 110 ? -5.987 34.551 -1.726 1.00 44.56 110 ASP A N 1
ATOM 859 C CA . ASP A 1 110 ? -6.977 35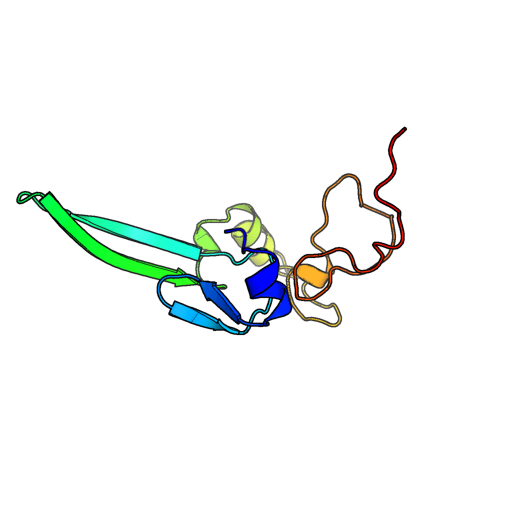.637 -1.788 1.00 44.56 110 ASP A CA 1
ATOM 860 C C . ASP A 1 110 ? -8.011 35.370 -2.896 1.00 44.56 110 ASP A C 1
ATOM 862 O O . ASP A 1 110 ? -7.619 34.806 -3.951 1.00 44.56 110 ASP A O 1
#

Foldseek 3Di:
DAFDPVCVVVQWGDDDNDIDGQQARDWDKDWDWDQDPVRDIDTDDMDTSDDCQVVVVVQVVQCPDPCRPVLPDPVSDPQADDDDPVCVPVDATQHSHRHTPPPPDDPDDD

Sequence (110 aa):
MSFEPDDIVAGKVFYNYVWQPFVCEELSGFSVFLRDEQGDIFHTFSAYGRGAEELLGTYVLLDMTPHGRNENGPNHDLTDWVRHHDRYGSGGGVMPNGRPSSDTGGCCHD